Protein AF-A0A9J6E0Z5-F1 (afdb_monomer_lite)

Radius of gyration: 20.27 Å; chains: 1; bounding box: 29×76×30 Å

Structure (mmCIF, N/CA/C/O backbone):
data_AF-A0A9J6E0Z5-F1
#
_entry.id   AF-A0A9J6E0Z5-F1
#
loop_
_atom_site.group_PDB
_atom_site.id
_atom_site.type_symbol
_atom_site.label_atom_id
_atom_site.label_alt_id
_atom_site.label_comp_id
_atom_site.label_asym_id
_atom_site.label_entity_id
_atom_site.label_seq_id
_atom_site.pdbx_PDB_ins_code
_atom_site.Cartn_x
_atom_site.Cartn_y
_atom_site.Cartn_z
_atom_site.occupancy
_atom_site.B_iso_or_equiv
_atom_site.auth_seq_id
_atom_site.auth_comp_id
_atom_site.auth_asym_id
_atom_site.auth_atom_id
_atom_site.pdbx_PDB_model_num
ATOM 1 N N . MET A 1 1 ? 0.379 -6.857 -3.664 1.00 63.44 1 MET A N 1
ATOM 2 C CA . MET A 1 1 ? 1.308 -7.371 -4.679 1.00 63.44 1 MET A CA 1
ATOM 3 C C . MET A 1 1 ? 2.512 -7.873 -3.930 1.00 63.44 1 MET A C 1
ATOM 5 O O . MET A 1 1 ? 3.041 -7.115 -3.128 1.00 63.44 1 MET A O 1
ATOM 9 N N . SER A 1 2 ? 2.894 -9.121 -4.166 1.00 68.81 2 SER A N 1
ATOM 10 C CA . SER A 1 2 ? 4.093 -9.717 -3.581 1.00 68.81 2 SER A CA 1
ATOM 11 C C . SER A 1 2 ? 5.075 -9.979 -4.713 1.00 68.81 2 SER A C 1
ATOM 13 O O . SER A 1 2 ? 4.677 -10.533 -5.740 1.00 68.81 2 SER A O 1
ATOM 15 N N . PHE A 1 3 ? 6.325 -9.555 -4.550 1.00 78.00 3 PHE A N 1
ATOM 16 C CA . PHE A 1 3 ? 7.393 -9.891 -5.488 1.00 78.00 3 PHE A CA 1
ATOM 17 C C . PHE A 1 3 ? 8.106 -11.161 -4.999 1.00 78.00 3 PHE A C 1
ATOM 19 O O . PHE A 1 3 ? 8.278 -11.322 -3.789 1.00 78.00 3 PHE A O 1
ATOM 26 N N . PRO A 1 4 ? 8.502 -12.087 -5.891 1.00 80.44 4 PRO A N 1
ATOM 27 C CA . PRO A 1 4 ? 9.192 -13.309 -5.484 1.00 80.44 4 PRO A CA 1
ATOM 28 C C . PRO A 1 4 ? 10.443 -12.987 -4.656 1.00 80.44 4 PRO A C 1
ATOM 30 O O . PRO A 1 4 ? 11.284 -12.206 -5.089 1.00 80.44 4 PRO A O 1
ATOM 33 N N . GLY A 1 5 ? 10.551 -13.566 -3.458 1.00 82.06 5 GLY A N 1
ATOM 34 C CA . GLY A 1 5 ? 11.690 -13.349 -2.558 1.00 82.06 5 GLY A CA 1
ATOM 35 C C . GLY A 1 5 ? 11.685 -12.028 -1.779 1.00 82.06 5 GLY A C 1
ATOM 36 O O . GLY A 1 5 ? 12.617 -11.791 -1.017 1.00 82.06 5 GLY A O 1
ATOM 37 N N . LEU A 1 6 ? 10.651 -11.188 -1.916 1.00 86.19 6 LEU A N 1
ATOM 38 C CA . LEU A 1 6 ? 10.523 -9.932 -1.174 1.00 86.19 6 LEU A CA 1
ATOM 39 C C . LEU A 1 6 ? 9.213 -9.872 -0.399 1.00 86.19 6 LEU A C 1
ATOM 41 O O . LEU A 1 6 ? 8.118 -9.994 -0.955 1.00 86.19 6 LEU A O 1
ATOM 45 N N . THR A 1 7 ? 9.331 -9.607 0.896 1.00 86.44 7 THR A N 1
ATOM 46 C CA . THR A 1 7 ? 8.176 -9.381 1.761 1.00 86.44 7 THR A CA 1
ATOM 47 C C . THR A 1 7 ? 7.719 -7.928 1.619 1.00 86.44 7 THR A C 1
ATOM 49 O O . THR A 1 7 ? 8.530 -7.022 1.828 1.00 86.44 7 THR A O 1
ATOM 52 N N . PRO A 1 8 ? 6.446 -7.667 1.269 1.00 86.62 8 PRO A N 1
ATOM 53 C CA . PRO A 1 8 ? 5.924 -6.308 1.260 1.00 86.62 8 PRO A CA 1
ATOM 54 C C . PRO A 1 8 ? 5.896 -5.722 2.681 1.00 86.62 8 PRO A C 1
ATOM 56 O O . PRO A 1 8 ? 5.782 -6.475 3.654 1.00 86.62 8 PRO A O 1
ATOM 59 N N . PRO A 1 9 ? 5.958 -4.386 2.827 1.00 88.50 9 PRO A N 1
ATOM 60 C CA . PRO A 1 9 ? 5.753 -3.749 4.121 1.00 88.50 9 PRO A CA 1
ATOM 61 C C . PRO A 1 9 ? 4.354 -4.085 4.671 1.00 88.50 9 PRO A C 1
ATOM 63 O O . PRO A 1 9 ? 3.427 -4.331 3.887 1.00 88.50 9 PRO A O 1
ATOM 66 N N . PRO A 1 10 ? 4.170 -4.080 6.005 1.00 88.88 10 PRO A N 1
ATOM 67 C CA . PRO A 1 10 ? 2.852 -4.273 6.603 1.00 88.88 10 PRO A CA 1
ATOM 68 C C . PRO A 1 10 ? 1.884 -3.202 6.097 1.00 88.88 10 PRO A C 1
ATOM 70 O O . PRO A 1 10 ? 2.303 -2.086 5.792 1.00 88.88 10 PRO A O 1
ATOM 73 N N . PHE A 1 11 ? 0.587 -3.504 6.029 1.00 91.19 11 PHE A N 1
ATOM 74 C CA . PHE A 1 11 ? -0.388 -2.481 5.656 1.00 91.19 11 PHE A CA 1
ATOM 75 C C . PHE A 1 11 ? -0.377 -1.332 6.665 1.00 91.19 11 PHE A C 1
ATOM 77 O O . PHE A 1 11 ? -0.463 -1.569 7.870 1.00 91.19 11 PHE A O 1
ATOM 84 N N . PHE A 1 12 ? -0.279 -0.095 6.174 1.00 88.31 12 PHE A N 1
ATOM 85 C CA . PHE A 1 12 ? -0.209 1.076 7.049 1.00 88.31 12 PHE A CA 1
ATOM 86 C C . PHE A 1 12 ? -1.535 1.309 7.786 1.00 88.31 12 PHE A C 1
ATOM 88 O O . PHE A 1 12 ? -1.563 1.386 9.008 1.00 88.31 12 PHE A O 1
ATOM 95 N N . LEU A 1 13 ? -2.647 1.354 7.051 1.00 89.88 13 LEU A N 1
ATOM 96 C CA . LEU A 1 13 ? -4.000 1.599 7.551 1.00 89.88 13 LEU A CA 1
ATOM 97 C C . LEU A 1 13 ? -4.951 0.526 7.012 1.00 89.88 13 LEU A C 1
ATOM 99 O O . LEU A 1 13 ? -5.769 0.759 6.121 1.00 89.88 13 LEU A O 1
ATOM 103 N N . ALA A 1 14 ? -4.829 -0.692 7.539 1.00 85.56 14 ALA A N 1
ATOM 104 C CA . ALA A 1 14 ? -5.783 -1.760 7.238 1.00 85.56 14 ALA A CA 1
ATOM 105 C C . ALA A 1 14 ? -7.152 -1.523 7.903 1.00 85.56 14 ALA A C 1
ATOM 107 O O . ALA A 1 14 ? -8.180 -1.880 7.334 1.00 85.56 14 ALA A O 1
ATOM 108 N N . THR A 1 15 ? -7.161 -0.911 9.088 1.00 85.12 15 THR A N 1
ATOM 109 C CA . THR A 1 15 ? -8.347 -0.592 9.895 1.00 85.12 15 THR A CA 1
ATOM 110 C C . THR A 1 15 ? -8.295 0.879 10.332 1.00 85.12 15 THR A C 1
ATOM 112 O O . THR A 1 15 ? -7.213 1.466 10.323 1.00 85.12 15 THR A O 1
ATOM 115 N N . PRO A 1 16 ? -9.418 1.491 10.760 1.00 78.62 16 PRO A N 1
ATOM 116 C CA . PRO A 1 16 ? -9.468 2.878 11.264 1.00 78.62 16 PRO A CA 1
ATOM 117 C C . PRO A 1 16 ? -8.750 3.098 12.607 1.00 78.62 16 PRO A C 1
ATOM 119 O O . PRO A 1 16 ? -8.930 4.121 13.264 1.00 78.62 16 PRO A O 1
ATOM 122 N N . ILE A 1 17 ? -7.943 2.132 13.034 1.00 78.50 17 ILE A N 1
ATOM 123 C CA . ILE A 1 17 ? -7.155 2.173 14.259 1.00 78.50 17 ILE A CA 1
ATOM 124 C C . ILE A 1 17 ? -5.762 2.723 13.921 1.00 78.50 17 ILE A C 1
ATOM 126 O O . ILE A 1 17 ? -5.355 2.792 12.762 1.00 78.50 17 ILE A O 1
ATOM 130 N N . ARG A 1 18 ? -5.024 3.151 14.949 1.00 79.50 18 ARG A N 1
ATOM 131 C CA . ARG A 1 18 ? -3.645 3.628 14.826 1.00 79.50 18 ARG A CA 1
ATOM 132 C C . ARG A 1 18 ? -2.790 2.643 13.998 1.00 79.50 18 ARG A C 1
ATOM 134 O O . ARG A 1 18 ? -2.823 1.446 14.291 1.00 79.50 18 ARG A O 1
ATOM 141 N N . PRO A 1 19 ? -2.010 3.139 13.017 1.00 84.25 19 PRO A N 1
ATOM 142 C CA . PRO A 1 19 ? -1.133 2.307 12.201 1.00 84.25 19 PRO A CA 1
ATOM 143 C C . PRO A 1 19 ? -0.106 1.561 13.069 1.00 84.25 19 PRO A C 1
ATOM 145 O O . PRO A 1 19 ? 0.282 2.063 14.129 1.00 84.25 19 PRO A O 1
ATOM 148 N N . PRO A 1 20 ? 0.377 0.387 12.623 1.00 83.00 20 PRO A N 1
ATOM 149 C CA . PRO A 1 20 ? 1.327 -0.422 13.386 1.00 83.00 20 PRO A CA 1
ATOM 150 C C . PRO A 1 20 ? 2.694 0.257 13.537 1.00 83.00 20 PRO A C 1
ATOM 152 O O . PRO A 1 20 ? 3.442 -0.063 14.457 1.00 83.00 20 PRO A O 1
ATOM 155 N N . LEU A 1 21 ? 3.020 1.188 12.637 1.00 88.69 21 LEU A N 1
ATOM 156 C CA . LEU A 1 21 ? 4.270 1.939 12.611 1.00 88.69 21 LEU A CA 1
ATOM 157 C C . LEU A 1 21 ? 3.978 3.429 12.375 1.00 88.69 21 LEU A C 1
ATOM 159 O O . LEU A 1 21 ? 2.967 3.763 11.754 1.00 88.69 21 LEU A O 1
ATOM 163 N N . PRO A 1 22 ? 4.856 4.343 12.818 1.00 91.38 22 PRO A N 1
ATOM 164 C CA . PRO A 1 22 ? 4.813 5.741 12.404 1.00 91.38 22 PRO A CA 1
ATOM 165 C C . PRO A 1 22 ? 4.956 5.884 10.883 1.00 91.38 22 PRO A C 1
ATOM 167 O O . PRO A 1 22 ? 5.698 5.127 10.255 1.00 91.38 22 PRO A O 1
ATOM 170 N N . TRP A 1 23 ? 4.311 6.901 10.299 1.00 88.25 23 TRP A N 1
ATOM 171 C CA . TRP A 1 23 ? 4.346 7.155 8.850 1.00 88.25 23 TRP A CA 1
ATOM 172 C C . TRP A 1 23 ? 5.770 7.196 8.286 1.00 88.25 23 TRP A C 1
ATOM 174 O O . TRP A 1 23 ? 6.070 6.482 7.340 1.00 88.25 23 TRP A O 1
ATOM 184 N N . GLN A 1 24 ? 6.664 7.963 8.918 1.00 92.38 24 GLN A N 1
ATOM 185 C CA . GLN A 1 24 ? 8.050 8.139 8.465 1.00 92.38 24 GLN A CA 1
ATOM 186 C C . GLN A 1 24 ? 8.812 6.810 8.360 1.00 92.38 24 GLN A C 1
ATOM 188 O O . GLN A 1 24 ? 9.536 6.570 7.398 1.00 92.38 24 GLN A O 1
ATOM 193 N N . GLN A 1 25 ? 8.624 5.922 9.339 1.00 93.00 25 GLN A N 1
ATOM 194 C CA . GLN A 1 25 ? 9.268 4.611 9.342 1.00 93.00 25 GLN A CA 1
ATOM 195 C C . GLN A 1 25 ? 8.676 3.705 8.259 1.00 93.00 25 GLN A C 1
ATOM 197 O O . GLN A 1 25 ? 9.404 3.023 7.541 1.00 93.00 25 GLN A O 1
ATOM 202 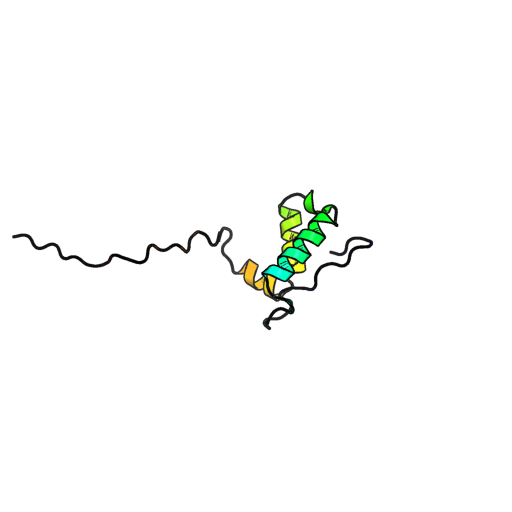N N . TRP A 1 26 ? 7.351 3.715 8.124 1.00 94.06 26 TRP A N 1
ATOM 203 C CA . TRP A 1 26 ? 6.660 2.923 7.118 1.00 94.06 26 TRP A CA 1
ATOM 204 C C . TRP A 1 26 ? 7.010 3.363 5.688 1.00 94.06 26 TRP A C 1
ATOM 206 O O . TRP A 1 26 ? 7.267 2.523 4.828 1.00 94.06 26 TRP A O 1
ATOM 216 N N . GLU A 1 27 ? 7.091 4.670 5.446 1.00 92.44 27 GLU A N 1
ATOM 217 C CA . GLU A 1 27 ? 7.470 5.257 4.160 1.00 92.44 27 GLU A CA 1
ATOM 218 C C . GLU A 1 27 ? 8.886 4.837 3.743 1.00 92.44 27 GLU A C 1
ATOM 220 O O . GLU A 1 27 ? 9.106 4.447 2.598 1.00 92.44 27 GLU A O 1
ATOM 225 N N . GLN A 1 28 ? 9.842 4.827 4.677 1.00 93.19 28 GLN A N 1
ATOM 226 C CA . GLN A 1 28 ? 11.196 4.329 4.413 1.00 93.19 28 GLN A CA 1
ATOM 227 C C . GLN A 1 28 ? 11.194 2.849 4.014 1.00 93.19 28 GLN A C 1
ATOM 229 O O . GLN A 1 28 ? 11.845 2.475 3.038 1.00 93.19 28 GLN A O 1
ATOM 234 N N . MET A 1 29 ? 10.428 2.009 4.721 1.00 92.94 29 MET A N 1
ATOM 235 C CA . MET A 1 29 ? 10.279 0.590 4.374 1.00 92.94 29 MET A CA 1
ATOM 236 C C . MET A 1 29 ? 9.641 0.405 2.994 1.00 92.94 29 MET A C 1
ATOM 238 O O . MET A 1 29 ? 10.070 -0.454 2.225 1.00 92.94 29 MET A O 1
ATOM 242 N N . PHE A 1 30 ? 8.639 1.219 2.663 1.00 92.12 30 PHE A N 1
ATOM 243 C CA . PHE A 1 30 ? 7.987 1.204 1.359 1.00 92.12 30 PHE A CA 1
ATOM 244 C C . PHE A 1 30 ? 8.939 1.617 0.230 1.00 92.12 30 PHE A C 1
ATOM 246 O O . PHE A 1 30 ? 9.003 0.938 -0.793 1.00 92.12 30 PHE A O 1
ATOM 253 N N . ASN A 1 31 ? 9.729 2.674 0.423 1.00 91.12 31 ASN A N 1
ATOM 254 C CA . ASN A 1 31 ? 10.723 3.110 -0.556 1.00 91.12 31 ASN A CA 1
ATOM 255 C C . ASN A 1 31 ? 11.811 2.051 -0.763 1.00 91.12 31 ASN A C 1
ATOM 257 O O . ASN A 1 31 ? 12.156 1.740 -1.901 1.00 91.12 31 ASN A O 1
ATOM 261 N N . LEU A 1 32 ? 12.300 1.431 0.316 1.00 91.44 32 LEU A N 1
ATOM 262 C CA . LEU A 1 32 ? 13.250 0.324 0.219 1.00 91.44 32 LEU A CA 1
ATOM 263 C C . LEU A 1 32 ? 12.645 -0.863 -0.537 1.00 91.44 32 LEU A C 1
ATOM 265 O O . LEU A 1 32 ? 13.306 -1.447 -1.388 1.00 91.44 32 LEU A O 1
ATOM 269 N N . TYR A 1 33 ? 11.378 -1.187 -0.280 1.00 90.31 33 TYR A N 1
ATOM 270 C CA . TYR A 1 33 ? 10.655 -2.217 -1.018 1.00 90.31 33 TYR A CA 1
ATOM 271 C C . TYR A 1 33 ? 10.518 -1.874 -2.506 1.00 90.31 33 TYR A C 1
ATOM 273 O O . TYR A 1 33 ? 10.697 -2.760 -3.338 1.00 90.31 33 TYR A O 1
ATOM 281 N N . LEU A 1 34 ? 10.255 -0.614 -2.870 1.00 90.06 34 LEU A N 1
ATOM 282 C CA . LEU A 1 34 ? 10.205 -0.175 -4.269 1.00 90.06 34 LEU A CA 1
ATOM 283 C C . LEU A 1 34 ? 11.557 -0.227 -4.972 1.00 90.06 34 LEU A C 1
ATOM 285 O O . LEU A 1 34 ? 11.567 -0.430 -6.174 1.00 90.06 34 LEU 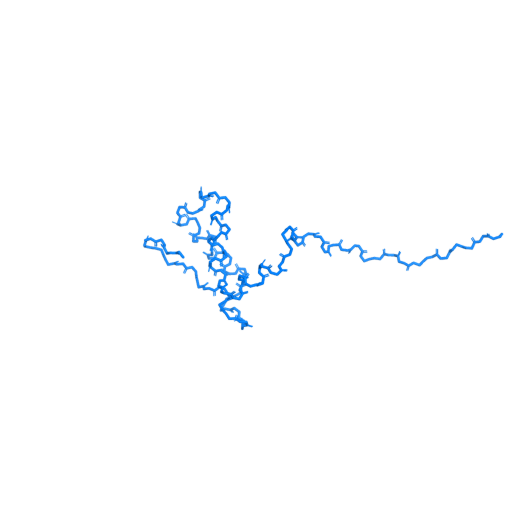A O 1
ATOM 289 N N . VAL A 1 35 ? 12.662 -0.015 -4.259 1.00 89.00 35 VAL A N 1
ATOM 290 C CA . VAL A 1 35 ? 14.018 -0.129 -4.819 1.00 89.00 35 VAL A CA 1
ATOM 291 C C . VAL A 1 35 ? 14.450 -1.591 -4.920 1.00 89.00 35 VAL A C 1
ATOM 293 O O . VAL A 1 35 ? 15.081 -1.983 -5.894 1.00 89.00 35 VAL A O 1
ATOM 296 N N . ALA A 1 36 ? 14.119 -2.400 -3.911 1.00 86.50 36 ALA A N 1
ATOM 297 C CA . ALA A 1 36 ? 14.443 -3.822 -3.879 1.00 86.50 36 ALA A CA 1
ATOM 298 C C . ALA A 1 36 ? 13.612 -4.614 -4.892 1.00 86.50 36 ALA A C 1
ATOM 300 O O . ALA A 1 36 ? 14.095 -5.570 -5.496 1.00 86.50 36 ALA A O 1
ATOM 301 N N . SER A 1 37 ? 12.356 -4.217 -5.089 1.00 78.94 37 SER A N 1
ATOM 302 C CA . SER A 1 37 ? 11.579 -4.655 -6.238 1.00 78.94 37 SER A CA 1
ATOM 303 C C . SER A 1 37 ? 11.995 -3.844 -7.459 1.00 78.94 37 SER A C 1
ATOM 305 O O . SER A 1 37 ? 12.338 -2.680 -7.352 1.00 78.94 37 SER A O 1
ATOM 307 N N . VAL A 1 38 ? 11.890 -4.399 -8.661 1.00 79.12 38 VAL A N 1
ATOM 308 C CA . VAL A 1 38 ? 12.021 -3.620 -9.914 1.00 79.12 38 VAL A CA 1
ATOM 309 C C . VAL A 1 38 ? 10.876 -2.602 -10.105 1.00 79.12 38 VAL A C 1
ATOM 311 O O . VAL A 1 38 ? 10.590 -2.162 -11.213 1.00 79.12 38 VAL A O 1
ATOM 314 N N . ALA A 1 39 ? 10.154 -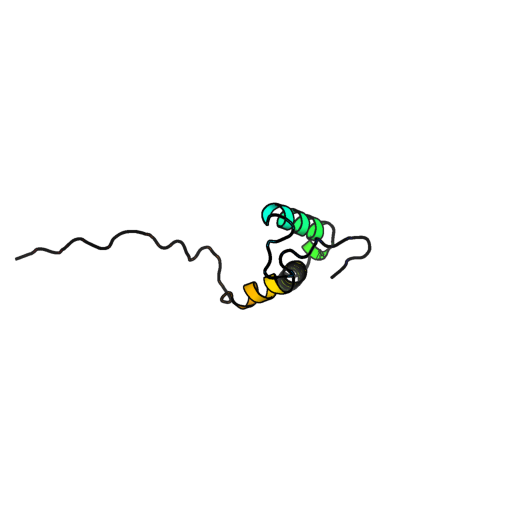2.257 -9.033 1.00 74.88 39 ALA A N 1
ATOM 315 C CA . ALA A 1 39 ? 8.987 -1.397 -9.074 1.00 74.88 39 ALA A CA 1
ATOM 316 C C . ALA A 1 39 ? 9.322 0.092 -9.116 1.00 74.88 39 ALA A C 1
ATOM 318 O O . ALA A 1 39 ? 8.478 0.874 -9.545 1.00 74.88 39 ALA A O 1
ATOM 319 N N . SER A 1 40 ? 10.531 0.483 -8.715 1.00 73.38 40 SER A N 1
ATOM 320 C CA . SER A 1 40 ? 11.060 1.841 -8.881 1.00 73.38 40 SER A CA 1
ATOM 321 C C . SER A 1 40 ? 11.103 2.283 -10.349 1.00 73.38 40 SER A C 1
ATOM 323 O O . SER A 1 40 ? 10.952 3.467 -10.634 1.00 73.38 40 SER A O 1
ATOM 325 N N . GLU A 1 41 ? 11.239 1.335 -11.279 1.00 82.50 41 GLU A N 1
ATOM 326 C CA . GLU A 1 41 ? 11.285 1.568 -12.728 1.00 82.50 41 GLU A CA 1
ATOM 327 C C . GLU A 1 41 ? 9.895 1.558 -13.387 1.00 82.50 41 GLU A C 1
ATOM 329 O O . GLU A 1 41 ? 9.756 1.767 -14.595 1.00 82.50 41 GLU A O 1
ATOM 334 N N . PHE A 1 42 ? 8.833 1.291 -12.623 1.00 84.38 42 PHE A N 1
ATOM 335 C CA . PHE A 1 42 ? 7.488 1.235 -13.179 1.00 84.38 42 PHE A CA 1
ATOM 336 C C . PHE A 1 42 ? 6.934 2.623 -13.510 1.00 84.38 42 PHE A C 1
ATOM 338 O O . PHE A 1 42 ? 7.270 3.638 -12.904 1.00 84.38 42 PHE A O 1
ATOM 345 N N . VAL A 1 43 ? 5.984 2.652 -14.452 1.00 88.25 43 VAL A N 1
ATOM 346 C CA . VAL A 1 43 ? 5.238 3.874 -14.772 1.00 88.25 43 VAL A CA 1
ATOM 347 C C . VAL A 1 43 ? 4.548 4.440 -13.518 1.00 88.25 43 VAL A C 1
ATOM 349 O O . VAL A 1 43 ? 4.042 3.659 -12.702 1.00 88.25 43 VAL A O 1
ATOM 352 N N . PRO A 1 44 ? 4.421 5.775 -13.377 1.00 86.12 44 PRO A N 1
ATOM 353 C CA . PRO A 1 44 ? 3.883 6.407 -12.167 1.00 86.12 44 PRO A CA 1
ATOM 354 C C . PRO A 1 44 ? 2.520 5.863 -11.716 1.00 86.12 44 PRO A C 1
ATOM 356 O O . PRO A 1 44 ? 2.261 5.723 -10.521 1.00 86.12 44 PRO A O 1
ATOM 359 N N . GLY A 1 45 ? 1.653 5.490 -12.666 1.00 86.44 45 GLY A N 1
ATOM 360 C CA . GLY A 1 45 ? 0.354 4.880 -12.367 1.00 86.44 45 GLY A CA 1
ATOM 361 C C . GLY A 1 45 ? 0.462 3.542 -11.627 1.00 86.44 45 GLY A C 1
ATOM 362 O O . GLY A 1 45 ? -0.334 3.262 -10.732 1.00 86.44 45 GLY A O 1
ATOM 363 N N . ARG A 1 46 ? 1.482 2.737 -11.938 1.00 86.06 46 ARG A N 1
ATOM 364 C CA . ARG A 1 46 ? 1.726 1.450 -11.280 1.00 86.06 46 ARG A CA 1
ATOM 365 C C . ARG A 1 46 ? 2.363 1.638 -9.904 1.00 86.06 46 ARG A C 1
ATOM 367 O O . ARG A 1 46 ? 1.927 0.974 -8.968 1.00 86.06 46 ARG A O 1
ATOM 374 N N . CYS A 1 47 ? 3.290 2.583 -9.745 1.00 87.44 47 CYS A N 1
ATOM 375 C CA . CYS A 1 47 ? 3.819 2.963 -8.428 1.00 87.44 47 CYS A CA 1
ATOM 376 C C . CYS A 1 47 ? 2.698 3.444 -7.497 1.00 87.44 47 CYS A C 1
ATOM 378 O O . CYS A 1 47 ? 2.595 2.987 -6.359 1.00 87.44 47 CYS A O 1
ATOM 380 N N . LYS A 1 48 ? 1.785 4.282 -8.010 1.00 88.31 48 LYS A N 1
ATOM 381 C CA . LYS A 1 48 ? 0.594 4.728 -7.274 1.00 88.31 48 LYS A CA 1
ATOM 382 C C . LYS A 1 48 ? -0.301 3.558 -6.862 1.00 88.31 48 LYS A C 1
ATOM 384 O O . LYS A 1 48 ? -0.757 3.514 -5.723 1.00 88.31 48 LYS A O 1
ATOM 389 N N . ALA A 1 49 ? -0.548 2.602 -7.757 1.00 90.06 49 ALA A N 1
ATOM 390 C CA . ALA A 1 49 ? -1.347 1.419 -7.438 1.00 90.06 49 ALA A CA 1
ATOM 391 C C . ALA A 1 49 ? -0.692 0.546 -6.350 1.00 90.06 49 ALA A C 1
ATOM 393 O O . ALA A 1 49 ? -1.384 0.052 -5.461 1.00 90.06 49 ALA A O 1
ATOM 394 N N . ILE A 1 50 ? 0.636 0.388 -6.383 1.00 90.38 50 ILE A N 1
ATOM 395 C CA . ILE A 1 50 ? 1.395 -0.348 -5.361 1.00 90.38 50 ILE A CA 1
ATOM 396 C C . ILE A 1 50 ? 1.325 0.375 -4.010 1.00 90.38 50 ILE A C 1
ATOM 398 O O . ILE A 1 50 ? 1.043 -0.266 -3.000 1.00 90.38 50 ILE A O 1
ATOM 402 N N . LEU A 1 51 ? 1.492 1.701 -3.993 1.00 91.25 51 LEU A N 1
ATOM 403 C CA . LEU A 1 51 ? 1.342 2.517 -2.787 1.00 91.25 51 LEU A CA 1
ATOM 404 C C . LEU A 1 51 ? -0.051 2.354 -2.168 1.00 91.25 51 LEU A C 1
ATOM 406 O O . LEU A 1 51 ? -0.169 2.042 -0.987 1.00 91.25 51 LEU A O 1
ATOM 410 N N . LEU A 1 52 ? -1.108 2.508 -2.972 1.00 90.75 52 LEU A N 1
ATOM 411 C CA . LEU A 1 52 ? -2.489 2.332 -2.516 1.00 90.75 52 LEU A CA 1
ATOM 412 C C . LEU A 1 52 ? -2.734 0.920 -1.988 1.00 90.75 52 LEU A C 1
ATOM 414 O O . LEU A 1 52 ? -3.415 0.746 -0.982 1.00 90.75 52 LEU A O 1
ATOM 418 N N . HIS A 1 53 ? -2.168 -0.098 -2.629 1.00 90.88 53 HIS A N 1
ATOM 419 C CA . HIS A 1 53 ? -2.257 -1.463 -2.132 1.00 90.88 53 HIS A CA 1
ATOM 420 C C . HIS A 1 53 ? -1.598 -1.612 -0.751 1.00 90.88 53 HIS A C 1
ATOM 422 O O . HIS A 1 53 ? -2.214 -2.163 0.156 1.00 90.88 53 HIS A O 1
ATOM 428 N N . CYS A 1 54 ? -0.381 -1.092 -0.573 1.00 91.62 54 CYS A N 1
ATOM 429 C CA . CYS A 1 54 ? 0.359 -1.165 0.688 1.00 91.62 54 CYS A CA 1
ATOM 430 C C . CYS A 1 54 ? -0.229 -0.261 1.793 1.00 91.62 54 CYS A C 1
ATOM 432 O O . CYS A 1 54 ? -0.026 -0.528 2.974 1.00 91.62 54 CYS A O 1
ATOM 434 N N . LEU A 1 55 ? -1.011 0.763 1.446 1.00 91.00 55 LEU A N 1
ATOM 435 C CA . LEU A 1 55 ? -1.741 1.593 2.409 1.00 91.00 55 LEU A CA 1
ATOM 436 C C . LEU A 1 55 ? -2.830 0.824 3.174 1.00 91.00 55 LEU A C 1
ATOM 438 O O . LEU A 1 55 ? -3.130 1.193 4.304 1.00 91.00 55 LEU A O 1
ATOM 442 N N . GLY A 1 56 ? -3.392 -0.248 2.610 1.00 90.38 56 GLY A N 1
ATOM 443 C CA . GLY A 1 56 ? -4.509 -0.981 3.216 1.00 90.38 56 GLY A CA 1
ATOM 444 C C . GLY A 1 56 ? -5.878 -0.329 2.974 1.00 90.38 56 GLY A C 1
ATOM 445 O O . GLY A 1 56 ? -5.978 0.763 2.416 1.00 90.38 56 GLY A O 1
ATOM 446 N N . ALA A 1 57 ? -6.949 -1.032 3.355 1.00 89.56 57 ALA A N 1
ATOM 447 C CA . ALA A 1 57 ? -8.326 -0.674 2.998 1.00 89.56 57 ALA A CA 1
ATOM 448 C C . ALA A 1 57 ? -8.751 0.716 3.502 1.00 89.56 57 ALA A C 1
ATOM 450 O O . ALA A 1 57 ? -9.349 1.489 2.752 1.00 89.56 57 ALA A O 1
ATOM 451 N N . GLU A 1 58 ? -8.402 1.066 4.741 1.00 89.81 58 GLU A N 1
ATOM 452 C CA . GLU A 1 58 ? -8.748 2.373 5.298 1.00 89.81 58 GLU A CA 1
ATOM 453 C C . GLU A 1 58 ? -7.904 3.491 4.673 1.00 89.81 58 GLU A C 1
ATOM 455 O O . GLU A 1 58 ? -8.430 4.552 4.337 1.00 89.81 58 GLU A O 1
ATOM 460 N N . GLY A 1 59 ? -6.617 3.238 4.417 1.00 88.12 59 GLY A N 1
ATOM 461 C CA . GLY A 1 59 ? -5.761 4.182 3.697 1.00 88.12 59 GLY A CA 1
ATOM 462 C C . GLY A 1 59 ? -6.277 4.480 2.285 1.00 88.12 59 GLY A C 1
ATOM 463 O O . GLY A 1 59 ? -6.311 5.635 1.864 1.00 88.12 59 GLY A O 1
ATOM 464 N N . GLN A 1 60 ? -6.766 3.461 1.572 1.00 90.25 60 GLN A N 1
ATOM 465 C CA . GLN A 1 60 ? -7.407 3.638 0.265 1.00 90.25 60 GLN A CA 1
ATOM 466 C C . GLN A 1 60 ? -8.695 4.457 0.357 1.00 90.25 60 GLN A C 1
ATOM 468 O O . GLN A 1 60 ? -8.891 5.353 -0.465 1.00 90.25 60 GLN A O 1
ATOM 473 N N . ARG A 1 61 ? -9.549 4.184 1.355 1.00 89.88 61 ARG A N 1
ATOM 474 C CA . ARG A 1 61 ? -10.791 4.934 1.592 1.00 89.88 61 ARG A CA 1
ATOM 475 C C . ARG A 1 61 ? -10.499 6.419 1.785 1.00 89.88 61 ARG A C 1
ATOM 477 O O . ARG A 1 61 ? -11.135 7.253 1.147 1.00 89.88 61 ARG A O 1
ATOM 484 N N . ILE A 1 62 ? -9.496 6.747 2.601 1.00 88.12 62 ILE A N 1
ATOM 485 C CA . ILE A 1 62 ? -9.052 8.129 2.811 1.00 88.12 62 ILE A CA 1
ATOM 486 C C . ILE A 1 62 ? -8.573 8.725 1.485 1.00 88.12 62 ILE A C 1
ATOM 488 O O . ILE A 1 62 ? -9.097 9.750 1.065 1.00 88.12 62 ILE A O 1
ATOM 492 N N . CYS A 1 63 ? -7.669 8.065 0.758 1.00 85.69 63 CYS A N 1
ATOM 493 C CA . CYS A 1 63 ? -7.176 8.572 -0.528 1.00 85.69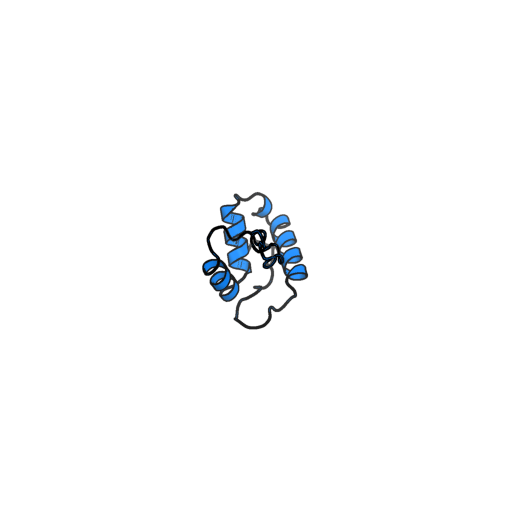 63 CYS A CA 1
ATOM 494 C C . CYS A 1 63 ? -8.280 8.821 -1.570 1.00 85.69 63 CYS A C 1
ATOM 496 O O . CYS A 1 63 ? -8.142 9.734 -2.378 1.00 85.69 63 CYS A O 1
ATOM 498 N N . GLN A 1 64 ? -9.362 8.039 -1.562 1.00 85.75 64 GLN A N 1
ATOM 499 C CA . GLN A 1 64 ? -10.516 8.236 -2.450 1.00 85.75 64 GLN A CA 1
ATOM 500 C C . GLN A 1 64 ? -11.380 9.441 -2.054 1.00 85.75 64 GLN A C 1
ATOM 502 O O . GLN A 1 64 ? -12.041 10.021 -2.909 1.00 85.75 64 GLN A O 1
ATOM 507 N N . THR A 1 65 ? -11.370 9.827 -0.775 1.00 85.81 65 THR A N 1
ATOM 508 C CA . THR A 1 65 ? -12.063 11.033 -0.286 1.00 85.81 65 THR A CA 1
ATOM 509 C C . THR A 1 65 ? -11.289 12.321 -0.562 1.00 85.81 65 THR A C 1
ATOM 511 O O . THR A 1 65 ? -11.867 13.405 -0.491 1.00 85.81 65 THR A O 1
ATOM 514 N N . LEU A 1 66 ? -9.993 12.229 -0.890 1.00 81.75 66 LEU A N 1
ATOM 515 C CA . LEU A 1 66 ? -9.196 13.394 -1.257 1.00 81.75 66 LEU A CA 1
ATOM 516 C C . LEU A 1 66 ? -9.552 13.848 -2.685 1.00 81.75 66 LEU A C 1
ATOM 518 O O . LEU A 1 66 ? -9.612 13.018 -3.596 1.00 81.75 66 LEU A O 1
ATOM 522 N N . PRO A 1 67 ? -9.724 15.161 -2.925 1.00 74.81 67 PRO A N 1
ATOM 523 C CA . PRO A 1 67 ? -9.902 15.690 -4.271 1.00 74.81 67 PRO A CA 1
ATOM 524 C C . PRO A 1 67 ? -8.743 15.271 -5.180 1.00 74.81 67 PRO A C 1
ATOM 526 O O . PRO A 1 67 ? -7.575 15.339 -4.778 1.00 74.81 67 PRO A O 1
ATOM 529 N N . ALA A 1 68 ? -9.047 14.874 -6.417 1.00 62.16 68 ALA A N 1
ATOM 530 C CA . ALA A 1 68 ? -8.037 14.589 -7.431 1.00 62.16 68 ALA A CA 1
ATOM 531 C C . ALA A 1 68 ? -7.221 15.866 -7.705 1.00 62.16 68 ALA A C 1
ATOM 533 O O . ALA A 1 68 ? -7.662 16.745 -8.435 1.00 62.16 68 ALA A O 1
ATOM 534 N N . GLY A 1 69 ? -6.056 15.990 -7.063 1.00 57.28 69 GLY A N 1
ATOM 535 C CA . GLY A 1 69 ? -5.224 17.197 -7.119 1.00 57.28 69 GLY A CA 1
ATOM 536 C C . GLY A 1 69 ? -4.968 17.883 -5.776 1.00 57.28 69 GLY A C 1
ATOM 537 O O . GLY A 1 69 ? -4.346 18.941 -5.770 1.00 57.28 69 GLY A O 1
ATOM 538 N N . SER A 1 70 ? -5.379 17.303 -4.639 1.00 51.31 70 SER A N 1
ATOM 539 C CA . SER A 1 70 ? -4.942 17.779 -3.320 1.00 51.31 70 SER A CA 1
ATOM 540 C C . SER A 1 70 ? -3.450 17.487 -3.117 1.00 51.31 70 SER A C 1
ATOM 542 O O . SER A 1 70 ? -3.042 16.527 -2.470 1.00 51.31 70 SER A O 1
ATOM 544 N N . THR A 1 71 ? -2.611 18.323 -3.724 1.00 47.84 71 THR A N 1
ATOM 545 C CA . THR A 1 71 ? -1.296 18.609 -3.175 1.00 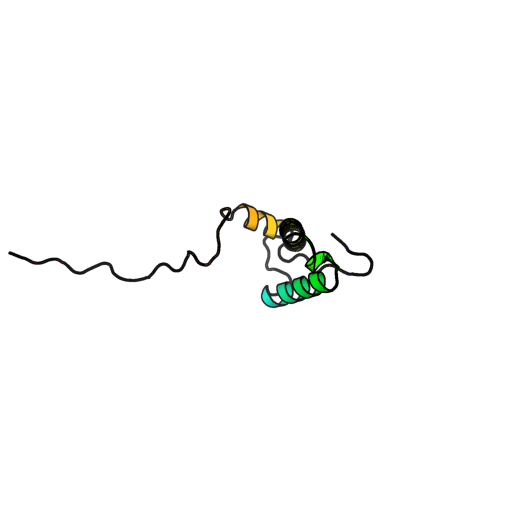47.84 71 THR A CA 1
ATOM 546 C C . THR A 1 71 ? -1.541 19.343 -1.860 1.00 47.84 71 THR A C 1
ATOM 548 O O . THR A 1 71 ? -2.197 20.387 -1.830 1.00 47.84 71 THR A O 1
ATOM 551 N N . ALA A 1 72 ? -1.032 18.806 -0.754 1.00 47.53 72 ALA A N 1
ATOM 552 C CA . ALA A 1 72 ? -1.093 19.437 0.565 1.00 47.53 72 ALA A CA 1
ATOM 553 C C . ALA A 1 72 ? -0.332 20.787 0.633 1.00 47.53 72 ALA A C 1
ATOM 555 O O . ALA A 1 72 ? -0.124 21.322 1.714 1.00 47.53 72 ALA A O 1
ATOM 556 N N . ALA A 1 73 ? 0.070 21.358 -0.507 1.00 43.16 73 ALA A N 1
ATOM 557 C CA . ALA A 1 73 ? 0.624 22.699 -0.626 1.00 43.16 73 ALA A CA 1
ATOM 558 C C . ALA A 1 73 ? -0.443 23.816 -0.663 1.00 43.16 73 ALA A C 1
ATOM 560 O O . ALA A 1 73 ? -0.096 24.979 -0.492 1.00 43.16 73 ALA A O 1
ATOM 561 N N . ALA A 1 74 ? -1.734 23.509 -0.855 1.00 41.28 74 ALA A N 1
ATOM 562 C CA . ALA A 1 74 ? -2.773 24.544 -0.989 1.00 41.28 74 ALA A CA 1
ATOM 563 C C . ALA A 1 74 ? -3.393 25.035 0.339 1.00 41.28 74 ALA A C 1
ATOM 565 O O . ALA A 1 74 ? -4.182 25.975 0.324 1.00 41.28 74 ALA A O 1
ATOM 566 N N . LEU A 1 75 ? -3.047 24.440 1.489 1.00 41.09 75 LEU A N 1
ATOM 567 C CA . LEU A 1 75 ? -3.529 24.901 2.804 1.00 41.09 75 LEU A CA 1
ATOM 568 C C . LEU A 1 75 ? -2.625 25.953 3.465 1.00 41.09 75 LEU A C 1
ATOM 570 O O . LEU A 1 75 ? -2.874 26.334 4.607 1.00 41.09 75 LEU A O 1
ATOM 574 N N . ALA A 1 76 ? -1.635 26.492 2.747 1.00 44.97 76 ALA A N 1
ATOM 575 C CA . ALA A 1 76 ? -1.002 27.752 3.124 1.00 44.97 76 ALA A CA 1
ATOM 576 C C . ALA A 1 76 ? -1.980 28.915 2.868 1.00 44.97 76 ALA A C 1
ATOM 578 O O . ALA A 1 76 ? -1.790 29.739 1.977 1.00 44.97 76 ALA A O 1
ATOM 579 N N . LEU A 1 77 ? -3.062 28.962 3.647 1.00 51.19 77 LEU A N 1
ATOM 580 C CA . LEU A 1 77 ? -3.819 30.185 3.856 1.00 51.19 77 LEU A CA 1
ATOM 581 C C . LEU A 1 77 ? -2.851 31.204 4.480 1.00 51.19 77 LEU A C 1
ATOM 583 O O . LEU A 1 77 ? -2.306 30.918 5.552 1.00 51.19 77 LEU A O 1
ATOM 587 N N . PRO A 1 78 ? -2.623 32.385 3.877 1.00 44.38 78 PRO A N 1
ATOM 588 C CA . PRO A 1 78 ? -2.049 33.495 4.615 1.00 44.38 78 PRO A CA 1
ATOM 589 C C . PRO A 1 78 ? -3.061 33.907 5.688 1.00 44.38 78 PRO A C 1
ATOM 591 O O . PRO A 1 78 ? -4.032 34.621 5.442 1.00 44.38 78 PRO A O 1
ATOM 594 N N . SER A 1 79 ? -2.847 33.404 6.901 1.00 56.62 79 SER A N 1
ATOM 595 C CA . SER A 1 79 ? -3.457 33.943 8.106 1.00 56.62 79 SER A CA 1
ATOM 596 C C . SER A 1 79 ? -2.899 35.346 8.329 1.00 56.62 79 SER A C 1
ATOM 598 O O . SER A 1 79 ? -1.790 35.473 8.839 1.00 56.62 79 SER A O 1
ATOM 600 N N . ALA A 1 80 ? -3.675 36.357 7.929 1.00 53.53 80 ALA A N 1
ATOM 601 C CA . ALA A 1 80 ? -3.801 37.697 8.520 1.00 53.53 80 ALA A CA 1
ATOM 602 C C . ALA A 1 80 ? -3.891 38.790 7.447 1.00 53.53 80 ALA A C 1
ATOM 604 O O . ALA A 1 80 ? -2.891 39.170 6.848 1.00 53.53 80 ALA A O 1
ATOM 605 N N . ALA A 1 81 ? -5.091 39.343 7.264 1.00 44.69 81 ALA A N 1
ATOM 606 C CA . ALA A 1 81 ? -5.367 40.742 7.606 1.00 44.69 81 ALA A CA 1
ATOM 607 C C . ALA A 1 81 ? -6.803 41.095 7.189 1.00 44.69 81 ALA A C 1
ATOM 609 O O . ALA A 1 81 ? -7.056 41.575 6.088 1.00 44.69 81 ALA A O 1
ATOM 610 N N . ALA A 1 82 ? -7.750 40.881 8.101 1.00 51.34 82 ALA A N 1
ATOM 611 C CA . ALA A 1 82 ? -8.953 41.694 8.141 1.00 51.34 82 ALA A CA 1
ATOM 612 C C . ALA A 1 82 ? -8.764 42.719 9.262 1.00 51.34 82 ALA A C 1
ATOM 614 O O . ALA A 1 82 ? -8.638 42.334 10.425 1.00 51.34 82 ALA A O 1
ATOM 615 N N . THR A 1 83 ? -8.736 43.999 8.879 1.00 45.28 83 THR A N 1
ATOM 616 C CA . THR A 1 83 ? -9.346 45.178 9.532 1.00 45.28 83 THR A CA 1
ATOM 617 C C . THR A 1 83 ? -8.396 46.377 9.508 1.00 45.28 83 THR A C 1
ATOM 619 O O . THR A 1 83 ? -7.470 46.452 10.306 1.00 45.28 83 THR A O 1
ATOM 622 N N . ALA A 1 84 ? -8.678 47.349 8.638 1.00 50.69 84 ALA A N 1
ATOM 623 C CA . ALA A 1 84 ? -8.440 48.764 8.918 1.00 50.69 84 ALA A CA 1
ATOM 624 C C . ALA A 1 84 ? -9.353 49.610 8.017 1.00 50.69 84 ALA A C 1
ATOM 626 O O . ALA A 1 84 ? -9.098 49.813 6.834 1.00 50.69 84 ALA A O 1
ATOM 627 N N . VAL A 1 85 ? -10.480 49.980 8.623 1.00 51.31 85 VAL A N 1
ATOM 628 C CA . VAL A 1 85 ? -11.309 51.175 8.420 1.00 51.31 85 VAL A CA 1
ATOM 629 C C . VAL A 1 85 ? -10.729 52.247 7.477 1.00 51.31 85 VAL A C 1
ATOM 631 O O . VAL A 1 85 ? -9.597 52.696 7.637 1.00 51.31 85 VAL A O 1
ATOM 634 N N . LYS A 1 86 ? -11.533 52.680 6.500 1.00 46.19 86 LYS A N 1
ATOM 635 C CA . LYS A 1 86 ? -11.266 53.856 5.666 1.00 46.19 86 LYS A CA 1
ATOM 636 C C . LYS A 1 86 ? -12.100 55.016 6.215 1.00 46.19 86 LYS A C 1
ATOM 638 O O . LYS A 1 86 ? -13.287 55.095 5.918 1.00 46.19 86 LYS A O 1
ATOM 643 N N . ASP A 1 87 ? -11.475 55.855 7.033 1.00 47.75 87 ASP A N 1
ATOM 644 C CA . ASP A 1 87 ? -11.952 57.207 7.349 1.00 47.75 87 ASP A CA 1
ATOM 645 C C . ASP A 1 87 ? -11.609 58.141 6.176 1.00 47.75 87 ASP A C 1
ATOM 647 O O . ASP A 1 87 ? -10.533 58.017 5.581 1.00 47.75 87 ASP A O 1
ATOM 651 N N . GLY A 1 88 ? -12.518 59.048 5.819 1.00 58.06 88 GLY A N 1
ATOM 652 C CA . GLY A 1 88 ? -12.278 60.059 4.790 1.00 58.06 88 GLY A CA 1
ATOM 653 C C . GLY A 1 88 ? -13.532 60.840 4.405 1.00 58.06 88 GLY A C 1
ATOM 654 O O . GLY A 1 88 ? -14.143 60.521 3.384 1.00 58.06 88 GLY A O 1
ATOM 655 N N . ASP A 1 89 ? -13.866 61.841 5.222 1.00 46.88 89 ASP A N 1
ATOM 656 C CA . ASP A 1 89 ? -14.436 63.130 4.793 1.00 46.88 89 ASP A CA 1
ATOM 657 C C . ASP A 1 89 ? -13.340 64.194 4.966 1.00 46.88 89 ASP A C 1
ATOM 659 O O . ASP A 1 89 ? -12.709 64.195 6.053 1.00 46.88 89 ASP A O 1
#

Foldseek 3Di:
DDDVPDDQQAAQPQDPDHGPDDPVVSVVSNVVSCVVDV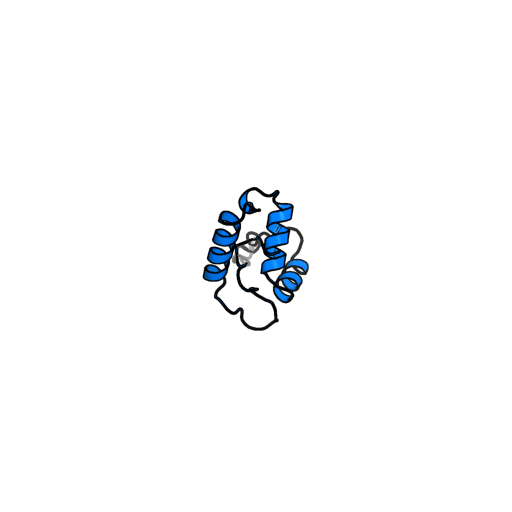NVVDDPVSNVVVVCVSNHDVNVVVVVPDPPPPPVPPPPDPPDDPDDDDDDD

Sequence (89 aa):
MSFPGLTPPPFFLATPIRPPLPWQQWEQMFNLYLVASVASEFVPGRCKAILLHCLGAEGQRICQTLPAGSTAAALALPSAAATAVKDGD

Secondary structure (DSSP, 8-state):
--BTTBPPPPPS-SSSSPPSS-HHHHHHHHHHHHHHSGGGGS-HHHHHHHHHHHHHHHHHHHHHHS-TT--TTTT--------------

pLDDT: mean 77.15, std 17.01, range [41.09, 94.06]

Organism: Rhipicephalus microplus (NCBI:txid6941)